Protein AF-A0A5B7TIE3-F1 (afdb_monomer_lite)

pLDDT: mean 89.0, std 9.72, range [65.88, 98.25]

Secondary structure (DSSP, 8-state):
-HHHHHHHHHHHHHHHHHHHHHHIIIII---SS-HHHHHHHHHHHHHHHHHHHHHHHHHHHH-HHHHHHHHHH--

Radius of gyration: 17.25 Å; chains: 1; bounding box: 48×14×41 Å

Foldseek 3Di:
DLQVQLQVQLQVQLQVQLVVQLCCQLPPDDDDDDSNCRSNVRSNVRNNCRSVVSSVVSVVCVDVVVVVVVVVVVD

Structure (mmCIF, N/CA/C/O backbone):
data_AF-A0A5B7TIE3-F1
#
_entry.id   AF-A0A5B7TIE3-F1
#
loop_
_atom_site.group_PDB
_atom_site.id
_atom_site.type_symbol
_atom_site.label_atom_id
_atom_site.label_alt_id
_atom_site.label_comp_id
_atom_site.label_asym_id
_atom_site.label_entity_id
_atom_site.label_seq_id
_atom_site.pdbx_PDB_ins_code
_atom_site.Cartn_x
_atom_site.Cartn_y
_atom_site.Cartn_z
_atom_site.occupancy
_atom_site.B_iso_or_equiv
_atom_site.auth_seq_id
_atom_site.auth_comp_id
_atom_site.auth_asym_id
_atom_site.auth_atom_id
_atom_site.pdbx_PDB_model_num
ATOM 1 N N . MET A 1 1 ? -9.294 -0.666 19.386 1.00 67.19 1 MET A N 1
ATOM 2 C CA . MET A 1 1 ? -9.228 -1.779 18.407 1.00 67.19 1 MET A CA 1
ATOM 3 C C . MET A 1 1 ? -9.391 -1.308 16.964 1.00 67.19 1 MET A C 1
ATOM 5 O O . MET A 1 1 ? -8.497 -1.595 16.182 1.00 67.19 1 MET A O 1
ATOM 9 N N . ARG A 1 2 ? -10.416 -0.507 16.628 1.00 83.06 2 ARG A N 1
ATOM 10 C CA . ARG A 1 2 ? -10.707 -0.058 15.247 1.00 83.06 2 ARG A CA 1
ATOM 11 C C . ARG A 1 2 ? -9.523 0.477 14.437 1.00 83.06 2 ARG A C 1
ATOM 13 O O . ARG A 1 2 ? -9.275 -0.004 13.343 1.00 83.06 2 ARG A O 1
ATOM 20 N N . VAL A 1 3 ? -8.757 1.425 14.984 1.00 92.12 3 VAL A N 1
ATOM 21 C CA . VAL A 1 3 ? -7.630 2.043 14.256 1.00 92.12 3 VAL A CA 1
ATOM 22 C C . VAL A 1 3 ? -6.518 1.031 13.959 1.00 92.12 3 VAL A C 1
ATOM 24 O O . VAL A 1 3 ? -5.934 1.062 12.883 1.00 92.12 3 VAL A O 1
ATOM 27 N N . LYS A 1 4 ? -6.253 0.091 14.876 1.00 92.62 4 LYS A N 1
ATOM 28 C CA . LYS A 1 4 ? -5.237 -0.957 14.687 1.00 92.62 4 LYS A CA 1
ATOM 29 C C . LYS A 1 4 ? -5.629 -1.912 13.559 1.00 92.62 4 LYS A C 1
ATOM 31 O O . LYS A 1 4 ? -4.789 -2.270 12.740 1.00 92.62 4 LYS A O 1
ATOM 36 N N . GLU A 1 5 ? -6.895 -2.317 13.514 1.00 92.44 5 GLU A N 1
ATOM 37 C CA . GLU A 1 5 ? -7.418 -3.167 12.440 1.00 92.44 5 GLU A CA 1
ATOM 38 C C . GLU A 1 5 ? -7.479 -2.424 11.108 1.00 92.44 5 GLU A C 1
ATOM 40 O O . GLU A 1 5 ? -7.034 -2.965 10.100 1.00 92.44 5 GLU A O 1
ATOM 45 N N . ALA A 1 6 ? -7.935 -1.168 11.112 1.00 94.62 6 ALA A N 1
ATOM 46 C CA . ALA A 1 6 ? -7.953 -0.314 9.929 1.00 94.62 6 ALA A CA 1
ATOM 47 C C . ALA A 1 6 ? -6.545 -0.119 9.359 1.00 94.62 6 ALA A C 1
ATOM 49 O O . ALA A 1 6 ? -6.351 -0.232 8.155 1.00 94.62 6 ALA A O 1
ATOM 50 N N . PHE A 1 7 ? -5.547 0.098 10.218 1.00 96.56 7 PHE A N 1
ATOM 51 C CA . PHE A 1 7 ? -4.155 0.228 9.803 1.00 96.56 7 PHE A CA 1
ATOM 52 C C . PHE A 1 7 ? -3.593 -1.084 9.243 1.00 96.56 7 PHE A C 1
ATOM 54 O O . PHE A 1 7 ? -2.984 -1.080 8.177 1.00 96.56 7 PHE A O 1
ATOM 61 N N . LYS A 1 8 ? -3.830 -2.219 9.919 1.00 96.19 8 LYS A N 1
ATOM 62 C CA . LYS A 1 8 ? -3.383 -3.542 9.451 1.00 96.19 8 LYS A CA 1
ATOM 63 C C . LYS A 1 8 ? -3.989 -3.883 8.087 1.00 96.19 8 LYS A C 1
ATOM 65 O O . LYS A 1 8 ? -3.270 -4.283 7.177 1.00 96.19 8 LYS A O 1
ATOM 70 N N . ASN A 1 9 ? -5.299 -3.698 7.942 1.00 95.38 9 ASN A N 1
ATOM 71 C CA . ASN A 1 9 ? -6.016 -3.994 6.703 1.00 95.38 9 ASN A CA 1
ATOM 72 C C . ASN A 1 9 ? -5.648 -3.000 5.594 1.00 95.38 9 ASN A C 1
ATOM 74 O O . ASN A 1 9 ? -5.458 -3.410 4.452 1.00 95.38 9 ASN A O 1
ATOM 78 N N . GLY A 1 10 ? -5.473 -1.721 5.942 1.00 96.62 10 GLY A N 1
ATOM 79 C CA . GLY A 1 10 ? -4.929 -0.695 5.057 1.00 96.62 10 GLY A CA 1
ATOM 80 C C . GLY A 1 10 ? -3.568 -1.094 4.502 1.00 96.62 10 GLY A C 1
ATOM 81 O O . GLY A 1 10 ? -3.369 -1.071 3.293 1.00 96.62 10 GLY A O 1
ATOM 82 N N . LEU A 1 11 ? -2.639 -1.517 5.360 1.00 97.88 11 LEU A N 1
ATOM 83 C CA . LEU A 1 11 ? -1.288 -1.896 4.946 1.00 97.88 11 LEU A CA 1
ATOM 84 C C . LEU A 1 11 ? -1.289 -3.096 3.991 1.00 97.88 11 LEU A C 1
ATOM 86 O O . LEU A 1 11 ? -0.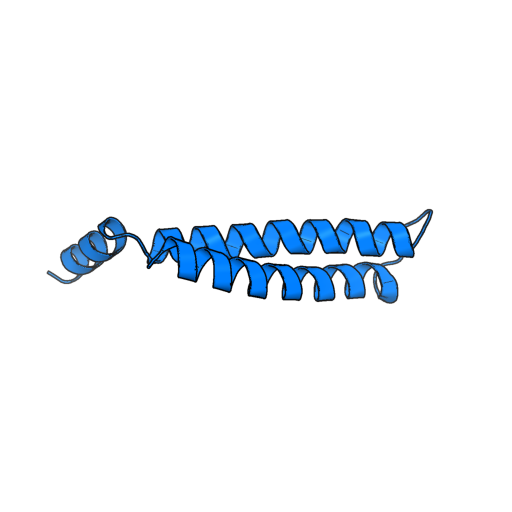627 -3.055 2.958 1.00 97.88 11 LEU A O 1
ATOM 90 N N . ILE A 1 12 ? -2.063 -4.137 4.309 1.00 97.62 12 ILE A N 1
ATOM 91 C CA . ILE A 1 12 ? -2.187 -5.333 3.461 1.00 97.62 12 ILE A CA 1
ATOM 92 C C . ILE A 1 12 ? -2.771 -4.959 2.093 1.00 97.62 12 ILE A C 1
ATOM 94 O O . ILE A 1 12 ? -2.201 -5.309 1.062 1.00 97.62 12 ILE A O 1
ATOM 98 N N . SER A 1 13 ? -3.872 -4.204 2.085 1.00 97.44 13 SER A N 1
ATOM 99 C CA . SER A 1 13 ? -4.523 -3.734 0.859 1.00 97.44 13 SER A CA 1
ATOM 100 C C . SER A 1 13 ? -3.589 -2.863 0.014 1.00 97.44 13 SER A C 1
ATOM 102 O O . SER A 1 13 ? -3.437 -3.094 -1.183 1.00 97.44 13 SER A O 1
ATOM 104 N N . GLY A 1 14 ? -2.890 -1.909 0.638 1.00 97.75 14 GLY A N 1
ATOM 105 C CA . GLY A 1 14 ? -1.932 -1.038 -0.040 1.00 97.75 14 GLY A CA 1
ATOM 106 C C . GLY A 1 14 ? -0.788 -1.812 -0.696 1.00 97.75 14 GLY A C 1
ATOM 107 O O . GLY A 1 14 ? -0.472 -1.565 -1.855 1.00 97.75 14 GLY A O 1
ATOM 108 N N . ILE A 1 15 ? -0.202 -2.799 -0.013 1.00 98.25 15 ILE A N 1
ATOM 109 C CA . ILE A 1 15 ? 0.863 -3.632 -0.599 1.00 98.25 15 ILE A CA 1
ATOM 110 C C . ILE A 1 15 ? 0.345 -4.412 -1.815 1.00 98.25 15 ILE A C 1
ATOM 112 O O . ILE A 1 15 ? 1.005 -4.445 -2.852 1.00 98.25 15 ILE A O 1
ATOM 116 N N . ILE A 1 16 ? -0.847 -5.005 -1.722 1.00 98.06 16 ILE A N 1
ATOM 117 C CA . ILE A 1 16 ? -1.448 -5.753 -2.835 1.00 98.06 16 ILE A CA 1
ATOM 118 C C . ILE A 1 16 ? -1.696 -4.827 -4.033 1.00 98.06 16 ILE A C 1
ATOM 120 O O . ILE A 1 16 ? -1.292 -5.140 -5.153 1.00 98.06 16 ILE A O 1
ATOM 124 N N . CYS A 1 17 ? -2.304 -3.661 -3.805 1.00 97.62 17 CYS A N 1
ATOM 125 C CA . CYS A 1 17 ? -2.568 -2.690 -4.863 1.00 97.62 17 CYS A CA 1
ATOM 126 C C . CYS A 1 17 ? -1.283 -2.106 -5.465 1.00 97.62 17 CYS A C 1
ATOM 128 O O . CYS A 1 17 ? -1.253 -1.860 -6.669 1.00 97.62 17 CYS A O 1
ATOM 130 N N . PHE A 1 18 ? -0.216 -1.933 -4.675 1.00 97.75 18 PHE A N 1
ATOM 131 C CA . PHE A 1 18 ? 1.104 -1.569 -5.192 1.00 97.75 18 PHE A CA 1
ATOM 132 C C . PHE A 1 18 ? 1.600 -2.603 -6.197 1.00 97.75 18 PHE A C 1
ATOM 134 O O . PHE A 1 18 ? 1.923 -2.247 -7.326 1.00 97.75 18 PHE A O 1
ATOM 141 N N . ILE A 1 19 ? 1.631 -3.878 -5.795 1.00 97.94 19 ILE A N 1
ATOM 142 C CA . ILE A 1 19 ? 2.166 -4.970 -6.615 1.00 97.94 19 ILE A CA 1
ATOM 143 C C . ILE A 1 19 ? 1.385 -5.078 -7.9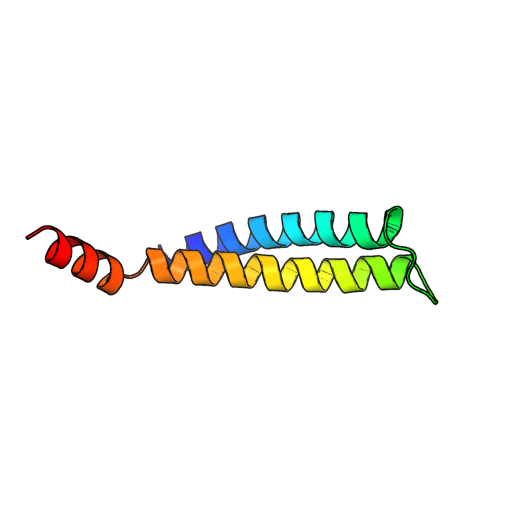23 1.00 97.94 19 ILE A C 1
ATOM 145 O O . ILE A 1 19 ? 1.988 -5.137 -8.991 1.00 97.94 19 ILE A O 1
ATOM 149 N N . ILE A 1 20 ? 0.052 -5.062 -7.847 1.00 97.12 20 ILE A N 1
ATOM 150 C CA . ILE A 1 20 ? -0.810 -5.171 -9.027 1.00 97.12 20 ILE A CA 1
ATOM 151 C C . ILE A 1 20 ? -0.611 -3.962 -9.945 1.00 97.12 20 ILE A C 1
ATOM 153 O O . ILE A 1 20 ? -0.355 -4.135 -11.134 1.00 97.12 20 ILE A O 1
ATOM 157 N N . SER A 1 21 ? -0.695 -2.743 -9.406 1.00 94.81 21 SER A N 1
ATOM 158 C CA . SER A 1 21 ? -0.597 -1.519 -10.207 1.00 94.81 21 SER A CA 1
ATOM 159 C C . SER A 1 21 ? 0.785 -1.364 -10.846 1.00 94.81 21 SER A C 1
ATOM 161 O O . SER A 1 21 ? 0.882 -1.023 -12.026 1.00 94.81 21 SER A O 1
ATOM 163 N N . PHE A 1 22 ? 1.849 -1.697 -10.109 1.00 94.75 22 PHE A N 1
ATOM 164 C CA . PHE A 1 22 ? 3.209 -1.765 -10.636 1.00 94.75 22 PHE A CA 1
ATOM 165 C C . PHE A 1 22 ? 3.313 -2.799 -11.759 1.00 94.75 22 PHE A C 1
ATOM 167 O O . PHE A 1 22 ? 3.753 -2.461 -12.852 1.00 94.75 22 PHE A O 1
ATOM 174 N N . ALA A 1 23 ? 2.881 -4.042 -11.523 1.00 94.81 23 ALA A N 1
ATOM 175 C CA . ALA A 1 23 ? 3.015 -5.123 -12.497 1.00 94.81 23 ALA A CA 1
ATOM 176 C C . ALA A 1 23 ? 2.262 -4.817 -13.799 1.00 94.81 23 ALA A C 1
ATOM 178 O O . ALA A 1 23 ? 2.802 -5.010 -14.886 1.00 94.81 23 ALA A O 1
ATOM 179 N N . VAL A 1 24 ? 1.046 -4.277 -13.698 1.00 94.31 24 VAL A N 1
ATOM 180 C CA . VAL A 1 24 ? 0.255 -3.871 -14.865 1.00 94.31 24 VAL A CA 1
ATOM 181 C C . VAL A 1 24 ? 0.960 -2.754 -15.641 1.00 94.31 24 VAL A C 1
ATOM 183 O O . VAL A 1 24 ? 1.085 -2.844 -16.860 1.00 94.31 24 VAL A O 1
ATOM 186 N N . ASN A 1 25 ? 1.470 -1.727 -14.960 1.00 92.56 25 ASN A N 1
ATOM 187 C CA . ASN A 1 25 ? 2.095 -0.576 -15.622 1.00 92.56 25 ASN A CA 1
ATOM 188 C C . ASN A 1 25 ? 3.536 -0.815 -16.086 1.00 92.56 25 ASN A C 1
ATOM 190 O O . ASN A 1 25 ? 4.032 -0.063 -16.923 1.00 92.56 25 ASN A O 1
ATOM 194 N N . TYR A 1 26 ? 4.199 -1.839 -15.552 1.00 90.06 26 TYR A N 1
ATOM 195 C CA . TYR A 1 26 ? 5.542 -2.234 -15.959 1.00 90.06 26 TYR A CA 1
ATOM 196 C C . TYR A 1 26 ? 5.521 -3.260 -17.103 1.00 90.06 26 TYR A C 1
ATOM 198 O O . TYR A 1 26 ? 6.299 -3.135 -18.043 1.00 90.06 26 TYR A O 1
ATOM 206 N N . TYR A 1 27 ? 4.637 -4.267 -17.051 1.00 89.56 27 TYR A N 1
ATOM 207 C CA . TYR A 1 27 ? 4.640 -5.378 -18.015 1.00 89.56 27 TYR A CA 1
ATOM 208 C C . TYR A 1 27 ? 3.546 -5.305 -19.088 1.00 89.56 27 TYR A C 1
ATOM 210 O O . TYR A 1 27 ? 3.734 -5.873 -20.161 1.00 89.56 27 TYR A O 1
ATOM 218 N N . ILE A 1 28 ? 2.398 -4.672 -18.811 1.00 90.06 28 ILE A N 1
ATOM 219 C CA . ILE A 1 28 ? 1.204 -4.765 -19.674 1.00 90.06 28 ILE A CA 1
ATOM 220 C C . ILE A 1 2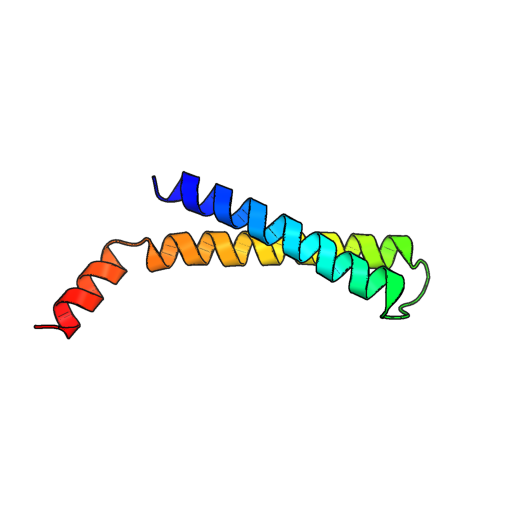8 ? 0.929 -3.456 -20.416 1.00 90.06 28 ILE A C 1
ATOM 222 O O . ILE A 1 28 ? 0.625 -3.487 -21.605 1.00 90.06 28 ILE A O 1
ATOM 226 N N . ILE A 1 29 ? 1.006 -2.311 -19.731 1.00 85.06 29 ILE A N 1
ATOM 227 C CA . ILE A 1 29 ? 0.620 -1.011 -20.293 1.00 85.06 29 ILE A CA 1
ATOM 228 C C . ILE A 1 29 ? 1.856 -0.261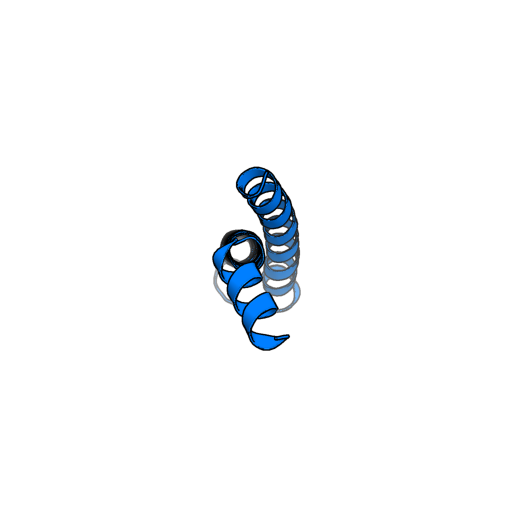 -20.824 1.00 85.06 29 ILE A C 1
ATOM 230 O O . ILE A 1 29 ? 2.669 0.210 -20.026 1.00 85.06 29 ILE A O 1
ATOM 234 N N . PRO A 1 30 ? 1.997 -0.076 -22.151 1.00 68.06 30 PRO A N 1
ATOM 235 C CA . PRO A 1 30 ? 3.094 0.697 -22.722 1.00 68.06 30 PRO A CA 1
ATOM 236 C C . PRO A 1 30 ? 2.806 2.206 -22.606 1.00 68.06 30 PRO A C 1
ATOM 238 O O . PRO A 1 30 ? 2.168 2.790 -23.479 1.00 68.06 30 PRO A O 1
ATOM 241 N N . PHE A 1 31 ? 3.270 2.848 -21.527 1.00 65.88 31 PHE A N 1
ATOM 242 C CA . PHE A 1 31 ? 3.267 4.315 -21.367 1.00 65.88 31 PHE A CA 1
ATOM 243 C C . PHE A 1 31 ? 4.702 4.894 -21.405 1.00 65.88 31 PHE A C 1
ATOM 245 O O . PHE A 1 31 ? 5.652 4.199 -21.038 1.00 65.88 31 PHE A O 1
ATOM 252 N N . PRO A 1 32 ? 4.902 6.132 -21.905 1.00 71.69 32 PRO A N 1
ATOM 253 C CA . PRO A 1 32 ? 6.183 6.562 -22.474 1.00 71.69 32 PRO A CA 1
ATOM 254 C C . PRO A 1 32 ? 7.185 7.177 -21.469 1.00 71.69 32 PRO A C 1
ATOM 256 O O . PRO A 1 32 ? 6.846 7.524 -20.342 1.00 71.69 32 PRO A O 1
ATOM 259 N N . LYS A 1 33 ? 8.423 7.379 -21.959 1.00 69.12 33 LYS A N 1
ATOM 260 C CA . LYS A 1 33 ? 9.672 7.874 -21.326 1.00 69.12 33 LYS A CA 1
ATOM 261 C C . LYS A 1 33 ? 10.471 6.878 -20.484 1.00 69.12 33 LYS A C 1
ATOM 263 O O . LYS A 1 33 ? 11.647 6.706 -20.782 1.00 69.12 33 LYS A O 1
ATOM 268 N N . ASP A 1 34 ? 9.883 6.243 -19.477 1.00 87.88 34 ASP A N 1
ATOM 269 C CA . ASP A 1 34 ? 10.599 5.291 -18.614 1.00 87.88 34 ASP A CA 1
ATOM 270 C C . ASP A 1 34 ? 9.605 4.309 -17.973 1.00 87.88 34 ASP A C 1
ATOM 272 O O . ASP A 1 34 ? 8.771 4.692 -17.151 1.00 87.88 34 ASP A O 1
ATOM 276 N N . VAL A 1 35 ? 9.691 3.035 -18.368 1.00 88.19 35 VAL A N 1
ATOM 277 C CA . VAL A 1 35 ? 8.789 1.960 -17.918 1.00 88.19 35 VAL A CA 1
ATOM 278 C C . VAL A 1 35 ? 8.927 1.704 -16.415 1.00 88.19 35 VAL A C 1
ATOM 280 O O . VAL A 1 35 ? 7.938 1.428 -15.737 1.00 88.19 35 VAL A O 1
ATOM 283 N N . MET A 1 36 ? 10.136 1.851 -15.869 1.00 88.75 36 MET A N 1
ATOM 284 C CA . MET A 1 36 ? 10.384 1.687 -14.441 1.00 88.75 36 MET A CA 1
ATOM 285 C C . MET A 1 36 ? 9.774 2.844 -13.653 1.00 88.75 36 MET A C 1
ATOM 287 O O . MET A 1 36 ? 9.059 2.611 -12.678 1.00 88.75 36 MET A O 1
ATOM 291 N N . ALA A 1 37 ? 9.982 4.085 -14.100 1.00 89.69 37 ALA A N 1
ATOM 292 C CA . ALA A 1 37 ? 9.366 5.252 -13.472 1.00 89.69 37 ALA A CA 1
ATOM 293 C C . ALA A 1 37 ? 7.829 5.200 -13.554 1.00 89.69 37 ALA A C 1
ATOM 295 O O . ALA A 1 37 ? 7.151 5.495 -12.568 1.00 89.69 37 ALA A O 1
ATOM 296 N N . ASN A 1 38 ? 7.276 4.763 -14.693 1.00 90.62 38 ASN A N 1
ATOM 297 C CA . ASN A 1 38 ? 5.837 4.576 -14.878 1.00 90.62 38 ASN A CA 1
ATOM 298 C C . ASN A 1 38 ? 5.272 3.501 -13.935 1.00 90.62 38 ASN A C 1
ATOM 300 O O . ASN A 1 38 ? 4.266 3.731 -13.260 1.00 90.62 38 ASN A O 1
ATOM 304 N N . GLY A 1 39 ? 5.938 2.346 -13.850 1.00 91.81 39 GLY A N 1
ATOM 305 C CA . GLY A 1 39 ? 5.565 1.256 -12.953 1.00 91.81 39 GLY A CA 1
ATOM 306 C C . GLY A 1 39 ? 5.594 1.683 -11.487 1.00 91.81 39 GLY A C 1
ATOM 307 O O . GLY A 1 39 ? 4.611 1.489 -10.774 1.00 91.81 39 GLY A O 1
ATOM 308 N N . ILE A 1 40 ? 6.684 2.313 -11.033 1.00 93.44 40 ILE A N 1
ATOM 309 C CA . ILE A 1 40 ? 6.825 2.799 -9.649 1.00 93.44 40 ILE A CA 1
ATOM 310 C C . ILE A 1 40 ? 5.762 3.848 -9.329 1.00 93.44 40 ILE A C 1
ATOM 312 O O . ILE A 1 40 ? 5.111 3.748 -8.289 1.00 93.44 40 ILE A O 1
ATOM 316 N N . GLY A 1 41 ? 5.563 4.832 -10.213 1.00 93.50 41 GLY A N 1
ATOM 317 C CA . GLY A 1 41 ? 4.574 5.890 -10.014 1.00 93.50 41 GLY A CA 1
ATOM 318 C C . GLY A 1 41 ? 3.173 5.317 -9.812 1.00 93.50 41 GLY A C 1
ATOM 319 O O . GLY A 1 41 ? 2.526 5.591 -8.801 1.00 93.50 41 GLY A O 1
ATOM 320 N N . ASN A 1 42 ? 2.745 4.432 -10.714 1.00 94.44 42 ASN A N 1
ATOM 321 C CA . ASN A 1 42 ? 1.449 3.767 -10.602 1.00 94.44 42 ASN A CA 1
ATOM 322 C C . ASN A 1 42 ? 1.372 2.806 -9.409 1.00 94.44 42 ASN A C 1
ATOM 324 O O . ASN A 1 42 ? 0.320 2.707 -8.773 1.00 94.44 42 ASN A O 1
ATOM 328 N N . GLY A 1 43 ? 2.466 2.122 -9.070 1.00 95.12 43 GLY A N 1
ATOM 329 C CA . GLY A 1 43 ? 2.575 1.299 -7.869 1.00 95.12 43 GLY A CA 1
ATOM 330 C C . GLY A 1 43 ? 2.302 2.113 -6.604 1.00 95.12 43 GLY A C 1
ATOM 331 O O . GLY A 1 43 ? 1.440 1.744 -5.810 1.00 95.12 43 GLY A O 1
ATOM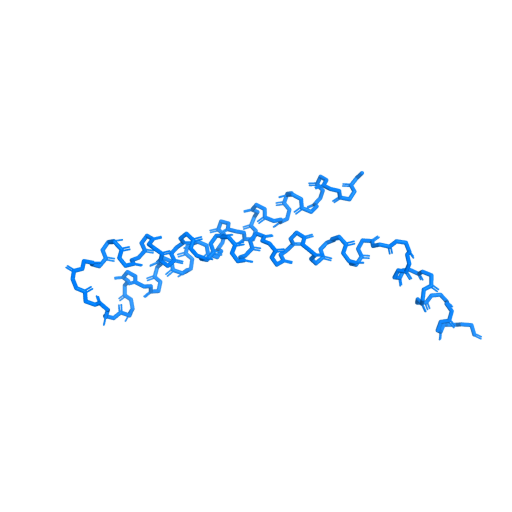 332 N N . ILE A 1 44 ? 2.970 3.258 -6.430 1.00 96.62 44 ILE A N 1
ATOM 333 C CA . ILE A 1 44 ? 2.777 4.153 -5.276 1.00 96.62 44 ILE A CA 1
ATOM 334 C C . ILE A 1 44 ? 1.335 4.671 -5.220 1.00 96.62 44 ILE A C 1
ATOM 336 O O . ILE A 1 44 ? 0.714 4.651 -4.155 1.00 96.62 44 ILE A O 1
ATOM 340 N N . SER A 1 45 ? 0.766 5.080 -6.356 1.00 95.75 45 SER A N 1
ATOM 341 C CA . SER A 1 45 ? -0.647 5.470 -6.427 1.00 95.75 45 SER A CA 1
ATOM 342 C C . SER A 1 45 ? -1.581 4.323 -6.017 1.00 95.75 45 SER A C 1
ATOM 344 O O . SER A 1 45 ? -2.536 4.542 -5.267 1.00 95.75 45 SER A O 1
ATOM 346 N N . GLY A 1 46 ? -1.280 3.091 -6.440 1.00 96.56 46 GLY A N 1
ATOM 347 C CA . GLY A 1 46 ? -1.973 1.874 -6.014 1.00 96.56 46 GLY A CA 1
ATOM 348 C C . GLY A 1 46 ? -1.861 1.638 -4.507 1.00 96.56 46 GLY A C 1
ATOM 349 O O . GLY A 1 46 ? -2.862 1.363 -3.851 1.00 96.56 46 GLY A O 1
ATOM 350 N N . LEU A 1 47 ? -0.674 1.833 -3.930 1.00 97.44 47 LEU A N 1
ATOM 351 C CA . LEU A 1 47 ? -0.441 1.695 -2.493 1.00 97.44 47 LEU A CA 1
ATOM 352 C C . LEU A 1 47 ? -1.315 2.639 -1.677 1.00 97.44 47 LEU A C 1
ATOM 354 O O . LEU A 1 47 ? -2.007 2.209 -0.755 1.00 97.44 47 LEU A O 1
ATOM 358 N N . ILE A 1 48 ? -1.283 3.924 -2.023 1.00 97.81 48 ILE A N 1
ATOM 359 C CA . ILE A 1 48 ? -1.990 4.969 -1.280 1.00 97.81 48 ILE A CA 1
ATOM 360 C C . ILE A 1 48 ? -3.502 4.767 -1.402 1.00 97.81 48 ILE A C 1
ATOM 362 O O . ILE A 1 48 ? -4.210 4.785 -0.394 1.00 97.81 48 ILE A O 1
ATOM 366 N N . SER A 1 49 ? -4.002 4.526 -2.616 1.00 96.75 49 SER A N 1
ATOM 367 C CA . SER A 1 49 ? -5.434 4.310 -2.850 1.00 96.75 49 SER A CA 1
ATOM 368 C C . SER A 1 49 ? -5.948 3.036 -2.170 1.00 96.75 49 SER A C 1
ATOM 370 O O . SER A 1 49 ? -6.970 3.084 -1.481 1.00 96.75 49 SER A O 1
ATOM 372 N N . GLY A 1 50 ? -5.212 1.925 -2.274 1.00 97.00 50 GLY A N 1
ATOM 373 C CA . GLY A 1 50 ? -5.535 0.663 -1.606 1.00 97.00 50 GLY A CA 1
ATOM 374 C C . GLY A 1 50 ? -5.522 0.780 -0.082 1.00 97.00 50 GLY A C 1
ATOM 375 O O . GLY A 1 50 ? -6.431 0.270 0.582 1.00 97.00 50 GLY A O 1
ATOM 376 N N . PHE A 1 51 ? -4.542 1.500 0.475 1.00 98.00 51 PHE A N 1
ATOM 377 C CA . PHE A 1 51 ? -4.451 1.760 1.910 1.00 98.00 51 PHE A CA 1
ATOM 378 C C . PHE A 1 51 ? -5.633 2.586 2.413 1.00 98.00 51 PHE A C 1
ATOM 380 O O . PHE A 1 51 ? -6.328 2.163 3.337 1.00 98.00 51 PHE A O 1
ATOM 387 N N . ILE A 1 52 ? -5.885 3.746 1.797 1.00 97.56 52 ILE A N 1
ATOM 388 C CA . ILE A 1 52 ? -6.940 4.671 2.227 1.00 97.56 52 ILE A CA 1
ATOM 389 C C . ILE A 1 52 ? -8.315 4.013 2.095 1.00 97.56 52 ILE A C 1
ATOM 391 O O . ILE A 1 52 ? -9.119 4.102 3.023 1.00 97.56 52 ILE A O 1
ATOM 395 N N . SER A 1 53 ? -8.568 3.306 0.990 1.00 96.88 53 SER A N 1
ATOM 396 C CA . SER A 1 53 ? -9.832 2.602 0.758 1.00 96.88 53 SER A CA 1
ATOM 397 C C . SER A 1 53 ? -10.132 1.591 1.869 1.00 96.88 53 SER A C 1
ATOM 399 O O . SER A 1 53 ? -11.184 1.665 2.510 1.00 96.88 53 SER A O 1
ATOM 401 N N . ALA A 1 54 ? -9.189 0.696 2.174 1.00 95.12 54 ALA A N 1
ATOM 402 C CA . ALA A 1 54 ? -9.376 -0.310 3.217 1.00 95.12 54 ALA A CA 1
ATOM 403 C C . ALA A 1 54 ? -9.420 0.306 4.625 1.00 95.12 54 ALA A C 1
ATOM 405 O O . ALA A 1 54 ? -10.225 -0.118 5.457 1.00 95.12 54 ALA A O 1
ATOM 406 N N . PHE A 1 55 ? -8.612 1.335 4.889 1.00 95.62 55 PHE A N 1
ATOM 407 C CA . PHE A 1 55 ? -8.608 2.039 6.169 1.00 95.62 55 PHE A CA 1
ATOM 408 C C . PHE A 1 55 ? -9.962 2.700 6.455 1.00 95.62 55 PHE A C 1
ATOM 410 O O . PHE A 1 55 ? -10.564 2.459 7.504 1.00 95.62 55 PHE A O 1
ATOM 417 N N . ILE A 1 56 ? -10.469 3.503 5.513 1.00 95.19 56 ILE A N 1
ATOM 418 C CA . ILE A 1 56 ? -11.759 4.191 5.645 1.00 95.19 56 ILE A CA 1
ATOM 419 C C . ILE A 1 56 ? -12.890 3.172 5.740 1.00 95.19 56 ILE A C 1
ATOM 421 O O . ILE A 1 56 ? -13.753 3.302 6.607 1.00 95.19 56 ILE A O 1
ATOM 425 N N . THR A 1 57 ? -12.852 2.132 4.907 1.00 93.44 57 THR A N 1
ATOM 426 C CA . THR A 1 57 ? -13.840 1.054 4.927 1.00 93.44 57 THR A CA 1
ATOM 427 C C . THR A 1 57 ? -13.950 0.466 6.329 1.00 93.44 57 THR A C 1
ATOM 429 O O . THR A 1 57 ? -15.015 0.557 6.933 1.00 93.44 57 THR A O 1
ATOM 432 N N . VAL A 1 58 ? -12.848 -0.013 6.919 1.00 93.00 58 VAL A N 1
ATOM 433 C CA . VAL A 1 58 ? -12.848 -0.579 8.281 1.00 93.00 58 VAL A CA 1
ATOM 434 C C . VAL A 1 58 ? -13.318 0.430 9.330 1.00 93.00 58 VAL A C 1
ATOM 436 O O . VAL A 1 58 ? -13.992 0.043 10.282 1.00 93.00 58 VAL A O 1
ATOM 439 N N . MET A 1 59 ? -13.018 1.719 9.177 1.00 91.56 59 MET A N 1
ATOM 440 C CA . MET A 1 59 ? -13.507 2.752 10.097 1.00 91.56 59 MET A CA 1
ATOM 441 C C . MET A 1 59 ? -15.029 2.947 10.013 1.00 91.56 59 MET A C 1
ATOM 443 O O . MET A 1 59 ? -15.673 3.115 11.051 1.00 91.56 59 MET A O 1
ATOM 447 N N . ILE A 1 60 ? -15.613 2.880 8.811 1.00 90.88 60 ILE A N 1
ATOM 448 C CA . ILE A 1 60 ? -17.053 3.068 8.578 1.00 90.88 60 ILE A CA 1
ATOM 449 C C . ILE A 1 60 ? -17.857 1.855 9.047 1.00 90.88 60 ILE A C 1
ATOM 451 O O . ILE A 1 60 ? -18.722 2.017 9.906 1.00 90.88 60 ILE A O 1
ATOM 455 N N . ILE A 1 61 ? -17.561 0.645 8.551 1.00 88.06 61 ILE A N 1
ATOM 456 C CA . ILE A 1 61 ? -18.269 -0.583 8.995 1.00 88.06 61 ILE A CA 1
ATOM 457 C C . ILE A 1 61 ? -18.001 -0.860 10.472 1.00 88.06 61 ILE A C 1
ATOM 459 O O . ILE A 1 61 ? -18.859 -1.335 11.207 1.00 88.06 61 ILE A O 1
ATOM 463 N N . THR A 1 62 ? -16.806 -0.457 10.892 1.00 86.94 62 THR A N 1
ATOM 464 C CA . THR A 1 62 ? -16.396 -0.167 12.253 1.00 86.94 62 THR A CA 1
ATOM 465 C C . THR A 1 62 ? -17.469 0.413 13.148 1.00 86.94 62 THR A C 1
ATOM 467 O O . THR A 1 62 ? -17.679 -0.0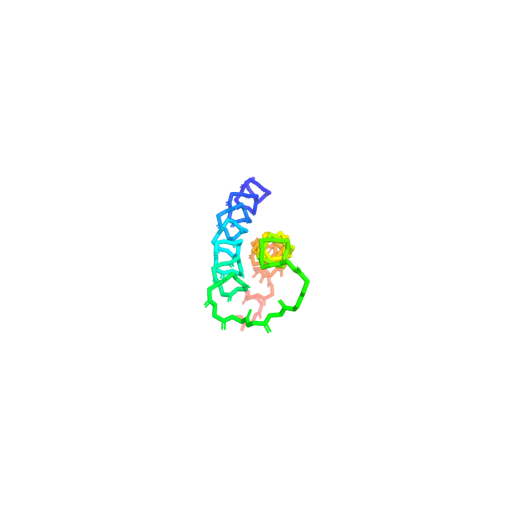55 14.261 1.00 86.94 62 THR A O 1
ATOM 470 N N . SER A 1 63 ? -18.034 1.529 12.686 1.00 86.62 63 SER A N 1
ATOM 471 C CA . SER A 1 63 ? -18.561 2.637 13.481 1.00 86.62 63 SER A CA 1
ATOM 472 C C . SER A 1 63 ? -19.818 2.271 14.280 1.00 86.62 63 SER A C 1
ATOM 474 O O . SER A 1 63 ? -20.689 1.581 13.755 1.00 86.62 63 SER A O 1
ATOM 476 N N . PRO A 1 64 ? -19.974 2.757 15.532 1.00 79.00 64 PRO A N 1
ATOM 477 C CA . PRO A 1 64 ? -21.114 2.399 16.374 1.00 79.00 64 PRO A CA 1
ATOM 478 C C . PRO A 1 64 ? -22.421 2.892 15.746 1.00 79.00 64 PRO A C 1
ATOM 480 O O . PRO A 1 64 ? -23.370 2.131 15.653 1.00 79.00 64 PRO A O 1
ATOM 483 N N . LYS A 1 65 ? -22.408 4.099 15.158 1.00 78.00 65 LYS A N 1
ATOM 484 C CA . LYS A 1 65 ? -23.533 4.660 14.394 1.00 78.00 65 LYS A CA 1
ATOM 485 C C . LYS A 1 65 ? -24.049 3.725 13.298 1.00 78.00 65 LYS A C 1
ATOM 487 O O . LYS A 1 65 ? -25.240 3.715 13.011 1.00 78.00 65 LYS A O 1
ATOM 492 N N . ASN A 1 66 ? -23.151 2.976 12.659 1.00 71.06 66 ASN A N 1
ATOM 493 C CA . ASN A 1 66 ? -23.519 2.069 11.577 1.00 71.06 66 ASN A CA 1
ATOM 494 C C . ASN A 1 66 ? -24.202 0.805 12.115 1.00 71.06 66 ASN A C 1
ATOM 496 O O . ASN A 1 66 ? -25.100 0.273 11.472 1.00 71.06 66 ASN A O 1
ATOM 500 N N . LYS A 1 67 ? -23.806 0.370 13.316 1.00 70.00 67 LYS A N 1
ATOM 501 C CA . LYS A 1 67 ? -24.455 -0.712 14.055 1.00 70.00 67 LYS A CA 1
ATOM 502 C C . LYS A 1 67 ? -25.846 -0.290 14.545 1.00 70.00 67 LYS A C 1
ATOM 504 O O . LYS A 1 67 ? -26.810 -1.000 14.288 1.00 70.00 67 LYS A O 1
ATOM 509 N N . ASP A 1 68 ? -25.956 0.906 15.123 1.00 75.06 68 ASP A N 1
ATOM 510 C CA . ASP A 1 68 ? -27.220 1.460 15.632 1.00 75.06 68 ASP A CA 1
ATOM 511 C C . ASP A 1 68 ? -28.268 1.639 14.516 1.00 75.06 68 ASP A C 1
ATOM 513 O O . ASP A 1 68 ? -29.450 1.365 14.709 1.00 75.06 68 ASP A O 1
ATOM 517 N N . ASN A 1 69 ? -27.847 2.082 13.324 1.00 74.81 69 ASN A N 1
ATOM 518 C CA . ASN A 1 69 ? -28.737 2.189 12.163 1.00 74.81 69 ASN A CA 1
ATOM 519 C C . ASN A 1 69 ? -29.231 0.821 11.672 1.00 74.81 69 ASN A C 1
ATOM 521 O O . ASN A 1 69 ? -30.373 0.713 11.236 1.00 74.81 69 ASN A O 1
ATOM 525 N N . PHE A 1 70 ? -28.392 -0.215 11.745 1.00 69.75 70 PHE A N 1
ATOM 526 C CA . PHE A 1 70 ? -28.776 -1.577 11.373 1.00 69.75 70 PHE A CA 1
ATOM 527 C C . PHE A 1 70 ? -29.783 -2.169 12.366 1.00 69.75 70 PHE A C 1
ATOM 529 O O . PHE A 1 70 ? -30.756 -2.790 11.952 1.00 69.75 70 PHE A O 1
ATOM 536 N N . GLU A 1 71 ? -29.586 -1.941 13.667 1.00 75.62 71 GLU A N 1
ATOM 537 C CA . GLU A 1 71 ? -30.512 -2.397 14.712 1.00 75.62 71 GLU A CA 1
ATOM 538 C C . GLU A 1 71 ? -31.882 -1.714 14.593 1.00 75.62 71 GLU A C 1
ATOM 540 O O . GLU A 1 71 ? -32.903 -2.387 14.689 1.00 75.62 71 GLU A O 1
ATOM 545 N N . LYS A 1 72 ? -31.921 -0.413 14.276 1.00 76.38 72 LYS A N 1
ATOM 546 C CA . LYS A 1 72 ? -33.174 0.321 14.011 1.00 76.38 72 LYS A CA 1
ATOM 547 C C . LYS A 1 72 ? -33.921 -0.126 12.753 1.00 76.38 72 LYS A C 1
ATOM 549 O O . LYS A 1 72 ? -35.120 0.087 12.674 1.00 76.38 72 LYS A O 1
ATOM 554 N N . LEU A 1 73 ? -33.227 -0.682 11.760 1.00 76.19 73 LEU A N 1
ATOM 555 C CA . LEU A 1 73 ? -33.843 -1.228 10.542 1.00 76.19 73 LEU A CA 1
ATOM 556 C C . LEU A 1 73 ? -34.456 -2.622 10.759 1.00 76.19 73 LEU A C 1
ATOM 558 O O . LEU A 1 73 ? -35.224 -3.075 9.917 1.00 76.19 73 LEU A O 1
ATOM 562 N N . MET A 1 74 ? -34.085 -3.310 11.844 1.00 74.19 74 MET A N 1
ATOM 563 C CA . MET A 1 74 ? -34.551 -4.663 12.179 1.00 74.19 74 MET A CA 1
ATOM 564 C C . MET A 1 74 ? -35.625 -4.690 13.280 1.00 74.19 74 MET A C 1
ATOM 566 O O . MET A 1 74 ? -36.072 -5.774 13.654 1.00 74.19 74 MET A O 1
ATOM 570 N N . GLN A 1 75 ? -36.009 -3.525 13.806 1.00 69.69 75 GLN A N 1
ATOM 571 C CA . GLN A 1 75 ? -37.117 -3.335 14.749 1.00 69.69 75 GLN A CA 1
ATOM 572 C C . GLN A 1 75 ? -38.350 -2.826 14.007 1.00 69.69 75 GLN A C 1
ATOM 574 O O . GLN A 1 75 ? -39.461 -3.248 14.396 1.00 69.69 75 GLN A O 1
#

Sequence (75 aa):
MRVKEAFKNGLISGIICFIISFAVNYYIIPFPKDVMANGIGNGISGLISGFISAFITVMIITSPKNKDNFEKLMQ